Protein AF-A0A959SE78-F1 (afdb_monomer)

Sequence (91 aa):
HRTRHRNGVLIYLSVADRKLAVIGDEAINQKVPENFWNDVLGLLKLHLAAGRAAHGLVEAVHMVGEK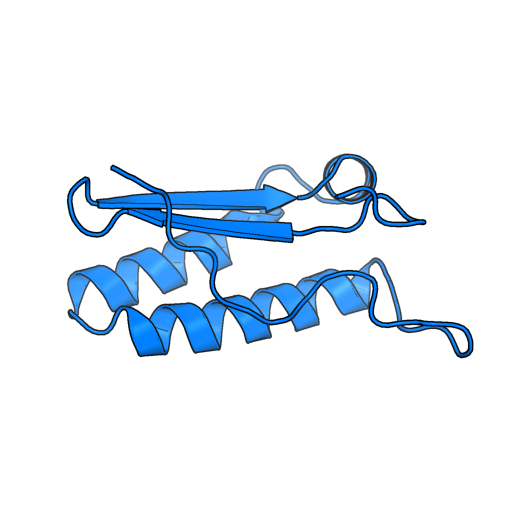LRTHFPLKHDDTDELPNEVSFGRR

Nearest PDB structures (foldseek):
  2lt2-assembly1_A  TM=9.293E-01  e=8.865E-05  Bizionia argentinensis JUB59
  9dm1-assembly1_V  TM=8.599E-01  e=6.587E-01  Mycolicibacterium smegmatis MC2 155
  2rp4-assembly1_A  TM=4.481E-01  e=6.217E+00  Drosophila melanogaster
  1xjf-assembly1_A  TM=4.245E-01  e=4.469E+00  Thermotoga maritima

Radius of gyration: 13.77 Å; Cα contacts (8 Å, |Δi|>4): 68; chains: 1; bounding box: 30×25×40 Å

pLDDT: mean 81.65, std 10.13, range [49.44, 93.38]

Foldseek 3Di:
DDDPQQADWDWDADLPVRDTDIDGGDNDVVPDDPCLCVVLVVLCNVCSVVVNNVVSVVVSVVVSVVSVCVVPPDDPPDDDPDDPDDDDDDD

Structure (mmCIF, N/CA/C/O backbone):
data_AF-A0A959SE78-F1
#
_entry.id   AF-A0A959SE78-F1
#
loop_
_atom_site.group_PDB
_atom_site.id
_atom_site.type_symbol
_atom_site.label_atom_id
_atom_site.label_alt_id
_atom_site.label_comp_id
_atom_site.label_asym_id
_atom_site.label_entity_id
_atom_site.label_seq_id
_atom_site.pdbx_PDB_ins_code
_atom_site.Cartn_x
_atom_site.Cartn_y
_atom_site.Cartn_z
_atom_site.occupancy
_atom_site.B_iso_or_equiv
_atom_site.auth_seq_id
_atom_site.auth_comp_id
_atom_site.auth_asym_id
_atom_site.auth_atom_id
_atom_site.pdbx_PDB_model_num
ATOM 1 N N . HIS A 1 1 ? 5.749 -16.959 -0.204 1.00 50.16 1 HIS A N 1
ATOM 2 C CA . HIS A 1 1 ? 5.564 -17.281 -1.635 1.00 50.16 1 HIS A CA 1
ATOM 3 C C . HIS A 1 1 ? 6.635 -16.562 -2.443 1.00 50.16 1 HIS A C 1
ATOM 5 O O . HIS A 1 1 ? 7.059 -15.499 -2.011 1.00 50.16 1 HIS A O 1
ATOM 11 N N . ARG A 1 2 ? 7.137 -17.156 -3.534 1.00 50.97 2 ARG A N 1
ATOM 12 C CA . ARG A 1 2 ? 8.213 -16.586 -4.363 1.00 50.97 2 ARG A CA 1
ATOM 13 C C . ARG A 1 2 ? 7.635 -16.303 -5.748 1.00 50.97 2 ARG A C 1
ATOM 15 O O . ARG A 1 2 ? 7.415 -17.259 -6.482 1.00 50.97 2 ARG A O 1
ATOM 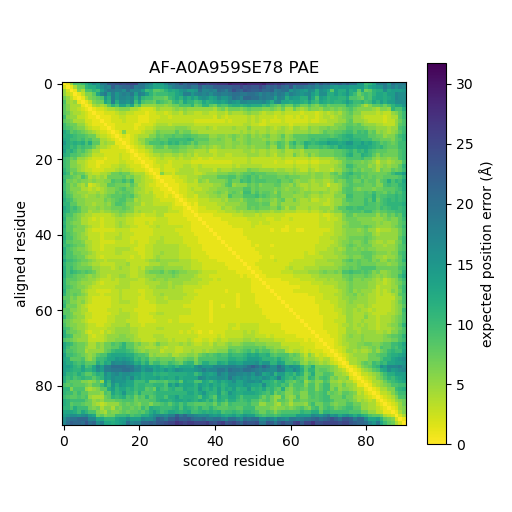22 N N . THR A 1 3 ? 7.362 -15.040 -6.070 1.00 58.25 3 THR A N 1
ATOM 23 C CA . THR A 1 3 ? 6.918 -14.655 -7.418 1.00 58.25 3 THR A CA 1
ATOM 24 C C . THR A 1 3 ? 8.106 -14.688 -8.382 1.00 58.25 3 THR A C 1
ATOM 26 O O . THR A 1 3 ? 9.249 -14.424 -7.984 1.00 58.25 3 THR A O 1
ATOM 29 N N . ARG A 1 4 ? 7.879 -15.047 -9.650 1.00 60.59 4 ARG A N 1
ATOM 30 C CA . ARG A 1 4 ? 8.916 -15.206 -10.692 1.00 60.59 4 ARG A CA 1
ATOM 31 C C . ARG A 1 4 ? 9.685 -13.911 -10.930 1.00 60.59 4 ARG A C 1
ATOM 33 O O . ARG A 1 4 ? 10.865 -13.948 -11.278 1.00 60.59 4 ARG A O 1
ATOM 40 N N . HIS A 1 5 ? 9.033 -12.776 -10.694 1.00 60.69 5 HIS A N 1
ATOM 41 C CA . HIS A 1 5 ? 9.594 -11.444 -10.889 1.00 60.69 5 HIS A CA 1
ATOM 42 C C . HIS A 1 5 ? 9.844 -10.661 -9.596 1.00 60.69 5 HIS A C 1
ATOM 44 O O . HIS A 1 5 ? 10.237 -9.499 -9.690 1.00 60.69 5 HIS A O 1
ATOM 50 N N . ARG A 1 6 ? 9.647 -11.263 -8.410 1.00 72.00 6 ARG A N 1
ATOM 51 C CA . ARG A 1 6 ? 9.725 -10.563 -7.110 1.00 72.00 6 ARG A CA 1
ATOM 52 C C . ARG A 1 6 ? 8.946 -9.241 -7.109 1.00 72.00 6 ARG A C 1
ATOM 54 O O . ARG A 1 6 ? 9.438 -8.199 -6.679 1.00 72.00 6 ARG A O 1
ATOM 61 N N . ASN A 1 7 ? 7.748 -9.282 -7.684 1.00 73.88 7 ASN A N 1
ATOM 62 C CA . ASN A 1 7 ? 6.826 -8.160 -7.865 1.00 73.88 7 ASN A CA 1
ATOM 63 C C . ASN A 1 7 ? 5.551 -8.315 -7.014 1.00 73.88 7 ASN A C 1
ATOM 65 O O . ASN A 1 7 ? 4.511 -7.753 -7.346 1.00 73.88 7 ASN A O 1
ATOM 69 N N . GLY A 1 8 ? 5.618 -9.093 -5.930 1.00 80.00 8 GLY A N 1
ATOM 70 C CA . GLY A 1 8 ? 4.506 -9.205 -4.991 1.00 80.00 8 GLY A CA 1
ATOM 71 C C . GLY A 1 8 ? 4.322 -7.912 -4.195 1.00 80.00 8 GLY A C 1
ATOM 72 O O . GLY A 1 8 ? 5.300 -7.254 -3.838 1.00 80.00 8 GLY A O 1
ATOM 73 N N . VAL A 1 9 ? 3.074 -7.560 -3.885 1.00 85.06 9 VAL A N 1
ATOM 74 C CA . VAL A 1 9 ? 2.755 -6.490 -2.930 1.00 85.06 9 VAL A CA 1
ATOM 75 C C . VAL A 1 9 ? 1.920 -7.069 -1.798 1.00 85.06 9 VAL A C 1
ATOM 77 O O . VAL A 1 9 ? 0.899 -7.708 -2.033 1.00 85.06 9 VAL A O 1
ATOM 80 N N . LEU A 1 10 ? 2.347 -6.824 -0.562 1.00 86.38 10 LEU A N 1
ATOM 81 C CA . LEU A 1 10 ? 1.593 -7.140 0.642 1.00 86.38 10 LEU A CA 1
ATOM 82 C C . LEU A 1 10 ? 0.927 -5.869 1.170 1.00 86.38 10 LEU A C 1
ATOM 84 O O . LEU A 1 10 ? 1.608 -4.943 1.612 1.00 86.38 10 LEU A O 1
ATOM 88 N N . ILE A 1 11 ? -0.405 -5.854 1.173 1.00 86.56 11 ILE A N 1
ATOM 89 C CA . ILE A 1 11 ? -1.194 -4.873 1.920 1.00 86.56 11 ILE A CA 1
ATOM 90 C C . ILE A 1 11 ? -1.566 -5.511 3.259 1.00 86.56 11 ILE A C 1
ATOM 92 O O . ILE A 1 11 ? -2.310 -6.487 3.309 1.00 86.56 11 ILE A O 1
ATOM 96 N N . TYR A 1 12 ? -1.038 -4.965 4.350 1.00 85.62 12 TYR A N 1
ATOM 97 C CA . TYR A 1 12 ? -1.306 -5.421 5.709 1.00 85.62 12 TYR A CA 1
ATOM 98 C C . TYR A 1 12 ? -2.178 -4.413 6.458 1.00 85.62 12 TYR A C 1
ATOM 100 O O . TYR A 1 12 ? -1.877 -3.216 6.492 1.00 85.62 12 TYR A O 1
ATOM 108 N N . LEU A 1 13 ? -3.226 -4.919 7.111 1.00 84.06 13 LEU A N 1
ATOM 109 C CA . LEU A 1 13 ? -4.128 -4.149 7.959 1.00 84.06 13 LEU A CA 1
ATOM 110 C C . LEU A 1 13 ? -4.357 -4.876 9.292 1.00 84.06 13 LEU A C 1
ATOM 112 O O . LEU A 1 13 ? -4.958 -5.948 9.321 1.00 84.06 13 LEU A O 1
ATOM 116 N N . SER A 1 14 ? -3.954 -4.251 10.402 1.00 83.81 14 SER A N 1
ATOM 117 C CA . SER A 1 14 ? -4.412 -4.614 11.750 1.00 83.81 14 SER A CA 1
ATOM 118 C C . SER A 1 14 ? -5.423 -3.579 12.221 1.00 83.81 14 SER A C 1
ATOM 120 O O . SER A 1 14 ? -5.066 -2.448 12.556 1.00 83.81 14 SER A O 1
ATOM 122 N N . VAL A 1 15 ? -6.699 -3.968 12.250 1.00 75.38 15 VAL A N 1
ATOM 123 C CA . VAL A 1 15 ? -7.791 -3.105 12.728 1.00 75.38 15 VAL A CA 1
ATOM 124 C C . VAL A 1 15 ? -7.668 -2.851 14.234 1.00 75.38 15 VAL A C 1
ATOM 126 O O . VAL A 1 15 ? -7.894 -1.728 14.680 1.00 75.38 15 VAL A O 1
ATOM 129 N N . ALA A 1 16 ? -7.261 -3.867 15.004 1.00 78.12 16 ALA A N 1
ATOM 130 C CA . ALA A 1 16 ? -7.109 -3.771 16.456 1.00 78.12 16 ALA A CA 1
ATOM 131 C C . ALA A 1 16 ? -6.004 -2.784 16.858 1.00 78.12 16 ALA A C 1
ATOM 133 O O . ALA A 1 16 ? -6.214 -1.952 17.736 1.00 78.12 16 ALA A O 1
ATOM 134 N N . ASP A 1 17 ? -4.864 -2.825 16.163 1.00 79.00 17 ASP A N 1
ATOM 135 C CA . ASP A 1 17 ? -3.709 -1.973 16.475 1.00 79.00 17 ASP A CA 1
ATOM 136 C C . ASP A 1 17 ? -3.660 -0.691 15.632 1.00 79.00 17 ASP A C 1
ATOM 138 O O . ASP A 1 17 ? -2.711 0.084 15.745 1.00 79.00 17 ASP A O 1
ATOM 142 N N . ARG A 1 18 ? -4.643 -0.485 14.741 1.00 75.38 18 ARG A N 1
ATOM 143 C CA . ARG A 1 18 ? -4.670 0.589 13.729 1.00 75.38 18 ARG A CA 1
ATOM 144 C C . ARG A 1 18 ? -3.368 0.688 12.922 1.00 75.38 18 ARG A C 1
ATOM 146 O O . ARG A 1 18 ? -2.916 1.782 12.581 1.00 75.38 18 ARG A O 1
ATOM 153 N N . LYS A 1 19 ? -2.764 -0.461 12.608 1.00 82.75 19 LYS A N 1
ATOM 154 C CA . LYS A 1 19 ? -1.529 -0.546 11.816 1.00 82.75 19 LYS A CA 1
ATOM 155 C C . LYS A 1 19 ? -1.850 -0.838 10.358 1.00 82.75 19 LYS A C 1
ATOM 157 O O . LYS A 1 19 ? -2.693 -1.679 10.051 1.00 82.75 19 LYS A O 1
ATOM 162 N N . LEU A 1 20 ? -1.130 -0.154 9.482 1.00 85.88 20 LEU A N 1
ATOM 163 C CA . LEU A 1 20 ? -1.219 -0.257 8.034 1.00 85.88 20 LEU A CA 1
ATOM 164 C C . LEU A 1 20 ? 0.190 -0.362 7.465 1.00 85.88 20 LEU A C 1
ATOM 166 O O . LEU A 1 20 ? 1.055 0.426 7.848 1.00 85.88 20 LEU A O 1
ATOM 170 N N . ALA A 1 21 ? 0.401 -1.284 6.534 1.00 86.12 21 ALA A N 1
ATOM 171 C CA . ALA A 1 21 ? 1.628 -1.343 5.754 1.00 86.12 21 ALA A CA 1
ATOM 172 C C . ALA A 1 21 ? 1.323 -1.756 4.313 1.00 86.12 21 ALA A C 1
ATOM 174 O O . ALA A 1 21 ? 0.470 -2.606 4.072 1.00 86.12 21 ALA A O 1
ATOM 175 N N . VAL A 1 22 ? 2.036 -1.153 3.366 1.00 87.50 22 VAL A N 1
ATOM 176 C CA . VAL A 1 22 ? 2.074 -1.574 1.963 1.00 87.50 22 VAL A CA 1
ATOM 177 C C . VAL A 1 22 ? 3.530 -1.882 1.667 1.00 87.50 22 VAL A C 1
ATOM 179 O O . VAL A 1 22 ? 4.379 -1.001 1.779 1.00 87.50 22 VAL A O 1
ATOM 182 N N . ILE A 1 23 ? 3.824 -3.144 1.383 1.00 84.06 23 ILE A N 1
ATOM 183 C CA . ILE A 1 23 ? 5.190 -3.643 1.241 1.00 84.06 23 ILE A CA 1
ATOM 184 C C . ILE A 1 23 ? 5.317 -4.229 -0.157 1.00 84.06 23 ILE A C 1
ATOM 186 O O . ILE A 1 23 ? 4.674 -5.228 -0.471 1.00 84.06 23 ILE A O 1
ATOM 190 N N . GLY A 1 24 ? 6.135 -3.594 -0.992 1.00 85.19 24 GLY A N 1
ATOM 191 C CA . GLY A 1 24 ? 6.567 -4.168 -2.260 1.00 85.19 24 GLY A CA 1
ATOM 192 C C . GLY A 1 24 ? 7.724 -5.136 -2.046 1.00 85.19 24 GLY A C 1
ATOM 193 O O . GLY A 1 24 ? 8.549 -4.951 -1.149 1.00 85.19 24 GLY A O 1
ATOM 194 N N . ASP A 1 25 ? 7.785 -6.165 -2.878 1.00 83.00 25 ASP A N 1
ATOM 195 C CA . ASP A 1 25 ? 8.930 -7.063 -2.966 1.00 83.00 25 ASP A CA 1
ATOM 196 C C . ASP A 1 25 ? 10.129 -6.356 -3.648 1.00 83.00 25 ASP A C 1
ATOM 198 O O . ASP A 1 25 ? 10.024 -5.242 -4.173 1.00 83.00 25 ASP A O 1
ATOM 202 N N . GLU A 1 26 ? 11.309 -6.966 -3.584 1.00 79.81 26 GLU A N 1
ATOM 203 C CA . GLU A 1 26 ? 12.603 -6.333 -3.862 1.00 79.81 26 GLU A CA 1
ATOM 204 C C . GLU A 1 26 ? 12.682 -5.660 -5.242 1.00 79.81 26 GLU A C 1
ATOM 206 O O . GLU A 1 26 ? 13.189 -4.542 -5.355 1.00 79.81 26 GLU A O 1
ATOM 211 N N . ALA A 1 27 ? 12.136 -6.290 -6.289 1.00 78.50 27 ALA A N 1
ATOM 212 C CA . ALA A 1 27 ? 12.194 -5.738 -7.642 1.00 78.50 27 ALA A CA 1
ATOM 213 C C . ALA A 1 27 ? 11.335 -4.475 -7.800 1.00 78.50 27 ALA A C 1
ATOM 215 O O . ALA A 1 27 ? 11.628 -3.637 -8.656 1.00 78.50 27 ALA A O 1
ATOM 216 N N . ILE A 1 28 ? 10.281 -4.328 -6.990 1.00 79.94 28 ILE A N 1
ATOM 217 C CA . ILE A 1 28 ? 9.476 -3.106 -6.949 1.00 79.94 28 ILE A CA 1
ATOM 218 C C . ILE A 1 28 ? 10.260 -2.014 -6.231 1.00 79.94 28 ILE A C 1
ATOM 220 O O . ILE A 1 28 ? 10.425 -0.933 -6.789 1.00 79.94 28 ILE A O 1
ATOM 224 N N . ASN A 1 29 ? 10.802 -2.310 -5.046 1.00 80.81 29 ASN A N 1
ATOM 225 C CA . ASN A 1 29 ? 11.525 -1.326 -4.232 1.00 80.81 29 ASN A CA 1
ATOM 226 C C . ASN A 1 29 ? 12.762 -0.756 -4.945 1.00 80.81 29 ASN A C 1
ATOM 228 O O . ASN A 1 29 ? 13.113 0.396 -4.723 1.00 80.81 29 ASN A O 1
ATOM 232 N N . GLN A 1 30 ? 13.398 -1.523 -5.836 1.00 83.94 30 GLN A N 1
ATOM 233 C CA . GLN A 1 30 ? 14.510 -1.034 -6.660 1.00 83.94 30 GLN A CA 1
ATOM 234 C C . GLN A 1 30 ? 14.081 -0.072 -7.785 1.00 83.94 30 GLN A C 1
ATOM 236 O O . GLN A 1 30 ? 14.918 0.658 -8.311 1.00 83.94 30 GLN A O 1
ATOM 241 N N . LYS A 1 31 ? 12.806 -0.084 -8.198 1.00 82.56 31 LYS A N 1
ATOM 242 C CA . LYS A 1 31 ? 12.301 0.676 -9.358 1.00 82.56 31 LYS A CA 1
ATOM 243 C C . LYS A 1 31 ? 11.456 1.891 -8.998 1.00 82.56 31 LYS A C 1
ATOM 245 O O . LYS A 1 31 ? 11.271 2.759 -9.850 1.00 82.56 31 LYS A O 1
ATOM 250 N N . VAL A 1 32 ? 10.894 1.924 -7.796 1.00 85.06 32 VAL A N 1
ATOM 251 C CA . VAL A 1 32 ? 9.943 2.959 -7.382 1.00 85.06 32 VAL A CA 1
ATOM 252 C C . VAL A 1 32 ? 10.578 3.909 -6.367 1.00 85.06 32 VAL A C 1
ATOM 254 O O . VAL A 1 32 ? 11.426 3.487 -5.583 1.00 85.06 32 VAL A O 1
ATOM 257 N N . PRO A 1 33 ? 10.195 5.196 -6.361 1.00 85.69 33 PRO A N 1
ATOM 258 C CA . PRO A 1 33 ? 10.695 6.144 -5.372 1.00 85.69 33 PRO A CA 1
ATOM 259 C C . PRO A 1 33 ? 10.193 5.804 -3.958 1.00 85.69 33 PRO A C 1
ATOM 261 O O . PRO A 1 33 ? 9.158 5.163 -3.785 1.00 85.69 33 PRO A O 1
ATOM 264 N N . GLU A 1 34 ? 10.891 6.290 -2.931 1.00 81.81 34 GLU A N 1
ATOM 265 C CA . GLU A 1 34 ? 10.597 6.001 -1.515 1.00 81.81 34 GLU A CA 1
ATOM 266 C C . GLU A 1 34 ? 9.148 6.337 -1.106 1.00 81.81 34 GLU A C 1
ATOM 268 O O . GLU A 1 34 ? 8.533 5.645 -0.299 1.00 81.81 34 GLU A O 1
ATOM 273 N N . ASN A 1 35 ? 8.558 7.368 -1.713 1.00 88.19 35 ASN A N 1
ATOM 274 C CA . ASN A 1 35 ? 7.201 7.837 -1.434 1.00 88.19 35 ASN A CA 1
ATOM 275 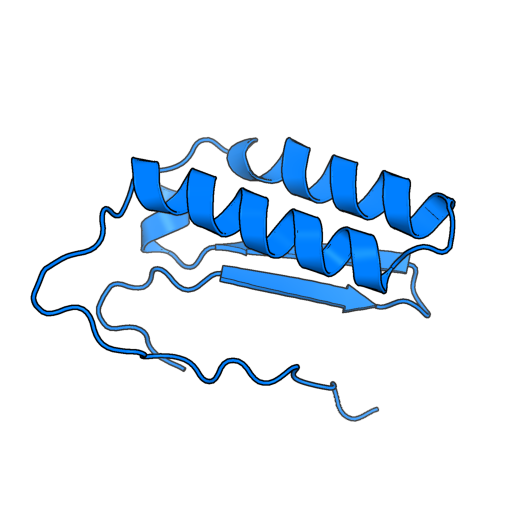C C . ASN A 1 35 ? 6.108 7.170 -2.288 1.00 88.19 35 ASN A C 1
ATOM 277 O O . ASN A 1 35 ? 4.947 7.576 -2.212 1.00 88.19 35 ASN A O 1
ATOM 281 N N . PHE A 1 36 ? 6.440 6.164 -3.098 1.00 88.19 36 PHE A N 1
ATOM 282 C CA . PHE A 1 36 ? 5.534 5.584 -4.095 1.00 88.19 36 PHE A CA 1
ATOM 283 C C . PHE A 1 36 ? 4.195 5.090 -3.522 1.00 88.19 36 PHE A C 1
ATOM 285 O O . PHE A 1 36 ? 3.146 5.232 -4.162 1.00 88.19 36 PHE A O 1
ATOM 292 N N . TRP A 1 37 ? 4.221 4.555 -2.298 1.00 91.81 37 TRP A N 1
ATOM 293 C CA . TRP A 1 37 ? 3.052 4.005 -1.607 1.00 91.81 37 TRP A CA 1
ATOM 294 C C . TRP A 1 37 ? 2.325 4.999 -0.692 1.00 91.81 37 TRP A C 1
ATOM 296 O O . TRP A 1 37 ? 1.295 4.643 -0.116 1.00 91.81 37 TRP A O 1
ATOM 306 N N . ASN A 1 38 ? 2.812 6.238 -0.555 1.00 91.81 38 ASN A N 1
ATOM 307 C CA . ASN A 1 38 ? 2.247 7.208 0.390 1.00 91.81 38 ASN A CA 1
ATOM 308 C C . ASN A 1 38 ? 0.774 7.516 0.107 1.00 91.81 38 ASN A C 1
ATOM 310 O O . ASN A 1 38 ? -0.014 7.606 1.048 1.00 91.81 38 ASN A O 1
ATOM 314 N N . ASP A 1 39 ? 0.384 7.599 -1.165 1.00 92.56 39 ASP A N 1
ATOM 315 C CA . ASP A 1 39 ? -1.009 7.857 -1.550 1.00 92.56 39 ASP A CA 1
ATOM 316 C C . ASP A 1 39 ? -1.924 6.689 -1.160 1.00 92.56 39 ASP A C 1
ATOM 318 O O . ASP A 1 39 ? -3.011 6.902 -0.628 1.00 92.56 39 ASP A O 1
ATOM 322 N N . VAL A 1 40 ? -1.452 5.448 -1.347 1.00 92.50 40 VAL A N 1
ATOM 323 C CA . VAL A 1 40 ? -2.187 4.228 -0.969 1.00 92.50 40 VAL A CA 1
ATOM 324 C C . VAL A 1 40 ? -2.380 4.187 0.548 1.00 92.50 40 VAL A C 1
ATOM 326 O O . VAL A 1 40 ? -3.481 3.931 1.038 1.00 92.50 40 VAL A O 1
ATOM 329 N N . LEU A 1 41 ? -1.325 4.498 1.308 1.00 91.12 41 LEU A N 1
ATOM 330 C CA . LEU A 1 41 ? -1.395 4.600 2.767 1.00 91.12 41 LEU A CA 1
ATOM 331 C C . LEU A 1 41 ? -2.335 5.727 3.216 1.00 91.12 41 LEU A C 1
ATOM 333 O O . LEU A 1 41 ? -3.075 5.550 4.182 1.00 91.12 41 LEU A O 1
ATOM 337 N N . GLY A 1 42 ? -2.317 6.876 2.538 1.00 92.56 42 GLY A N 1
ATOM 338 C CA . GLY A 1 42 ? -3.211 8.002 2.808 1.00 92.56 42 GLY A CA 1
ATOM 339 C C . GLY A 1 42 ? -4.680 7.644 2.587 1.00 92.56 42 GLY A C 1
ATOM 340 O O . GLY A 1 42 ? -5.513 7.890 3.461 1.00 92.56 42 GLY A O 1
ATOM 341 N N . LEU A 1 43 ? -4.979 6.983 1.469 1.00 92.75 43 LEU A N 1
ATOM 342 C CA . LEU A 1 43 ? -6.314 6.498 1.130 1.00 92.75 43 LEU A CA 1
ATOM 343 C C . LEU A 1 43 ? -6.829 5.491 2.166 1.00 92.75 43 LEU A C 1
ATOM 345 O O . LEU A 1 43 ? -7.937 5.639 2.686 1.00 92.75 43 LEU A O 1
ATOM 349 N N . LEU A 1 44 ? -6.003 4.511 2.542 1.00 90.44 44 LEU A N 1
ATOM 350 C CA . LEU A 1 44 ? -6.360 3.532 3.570 1.00 90.44 44 LEU A CA 1
ATOM 351 C C . LEU A 1 44 ? -6.621 4.200 4.925 1.00 90.44 44 LEU A C 1
ATOM 353 O O . LEU A 1 44 ? -7.604 3.872 5.590 1.00 90.44 44 LEU A O 1
ATOM 357 N N . LYS A 1 45 ? -5.791 5.172 5.324 1.00 90.06 45 LYS A N 1
ATOM 358 C CA . LYS A 1 45 ? -5.991 5.938 6.566 1.00 90.06 45 LYS A CA 1
ATOM 359 C C . LYS A 1 45 ? -7.318 6.695 6.562 1.00 90.06 45 LYS A C 1
ATOM 361 O O . LYS A 1 45 ? -8.029 6.651 7.565 1.00 90.06 45 LYS A O 1
ATOM 366 N N . LEU A 1 46 ? -7.665 7.352 5.454 1.00 92.44 46 LEU A N 1
ATOM 367 C CA . LEU A 1 46 ? -8.916 8.101 5.318 1.00 92.44 46 LEU A CA 1
ATOM 368 C C . LEU A 1 46 ? -10.136 7.188 5.494 1.00 92.44 46 LEU A C 1
ATOM 370 O O . LEU A 1 46 ? -11.044 7.494 6.268 1.00 92.44 46 LEU A O 1
ATOM 374 N N . HIS A 1 47 ? -10.146 6.041 4.813 1.00 91.38 47 HIS A N 1
ATOM 375 C CA . HIS A 1 47 ? -11.257 5.093 4.907 1.00 91.38 47 HIS A CA 1
ATOM 376 C C . HIS A 1 47 ? -11.344 4.415 6.270 1.00 91.38 47 HIS A C 1
ATOM 378 O O . HIS A 1 47 ? -12.449 4.235 6.779 1.00 91.38 47 HIS A O 1
ATOM 384 N N . LEU A 1 48 ? -10.214 4.092 6.903 1.00 86.50 48 LEU A N 1
ATOM 385 C CA . LEU A 1 48 ? -10.214 3.564 8.270 1.00 86.50 48 LEU A CA 1
ATOM 386 C C . LEU A 1 48 ? -10.762 4.570 9.278 1.00 86.50 48 LEU A C 1
ATOM 388 O O . LEU A 1 48 ? -11.566 4.189 10.127 1.00 86.50 48 LEU A O 1
ATOM 392 N N . ALA A 1 49 ? -10.372 5.843 9.174 1.00 88.19 49 ALA A N 1
ATOM 393 C CA . ALA A 1 49 ? -10.901 6.901 10.032 1.00 88.19 49 ALA A CA 1
ATOM 394 C C . ALA A 1 49 ? -12.424 7.063 9.872 1.00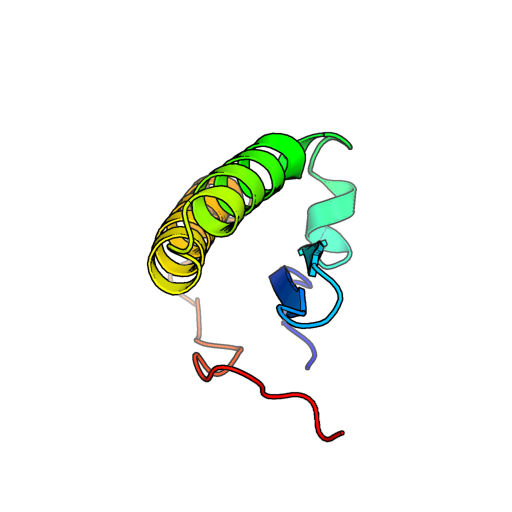 88.19 49 ALA A C 1
ATOM 396 O O . ALA A 1 49 ? -13.114 7.378 10.837 1.00 88.19 49 ALA A O 1
ATOM 397 N N . ALA A 1 50 ? -12.951 6.782 8.678 1.00 90.81 50 ALA A N 1
ATOM 398 C CA . ALA A 1 50 ? -14.381 6.791 8.382 1.00 90.81 50 ALA A CA 1
ATOM 399 C C . ALA A 1 50 ? -15.111 5.470 8.713 1.00 90.81 50 ALA A C 1
ATOM 401 O O . ALA A 1 50 ? -16.291 5.339 8.391 1.00 90.81 50 ALA A O 1
ATOM 402 N N . GLY A 1 51 ? -14.436 4.469 9.293 1.00 88.88 51 GLY A N 1
ATOM 403 C CA . GLY A 1 51 ? -15.023 3.151 9.575 1.00 88.88 51 GLY A CA 1
ATOM 404 C C . GLY A 1 51 ? -15.306 2.297 8.330 1.00 88.88 51 GLY A C 1
ATOM 405 O O . GLY A 1 51 ? -16.011 1.295 8.413 1.00 88.88 51 GLY A O 1
ATOM 406 N N . ARG A 1 52 ? -14.752 2.662 7.167 1.00 90.12 52 ARG A N 1
ATOM 407 C CA . ARG A 1 52 ? -14.979 2.022 5.858 1.00 90.12 52 ARG A CA 1
ATOM 408 C C . ARG A 1 52 ? -13.790 1.166 5.411 1.00 90.12 52 ARG A C 1
ATOM 410 O O . ARG A 1 52 ? -13.357 1.242 4.266 1.00 90.12 52 ARG A O 1
ATOM 417 N N . ALA A 1 53 ? -13.259 0.337 6.311 1.00 86.56 53 ALA A N 1
ATOM 418 C CA . ALA A 1 53 ? -12.041 -0.450 6.077 1.00 86.56 53 ALA A CA 1
ATOM 419 C C . ALA A 1 53 ? -12.098 -1.318 4.806 1.00 86.56 53 ALA A C 1
ATOM 421 O O . ALA A 1 53 ? -11.164 -1.302 4.010 1.00 86.56 53 ALA A O 1
ATOM 422 N N . ALA A 1 54 ? -13.205 -2.039 4.596 1.00 88.81 54 ALA A N 1
ATOM 423 C CA . ALA A 1 54 ? -13.378 -2.906 3.431 1.00 88.81 54 ALA A CA 1
ATOM 424 C C . ALA A 1 54 ? -13.333 -2.117 2.114 1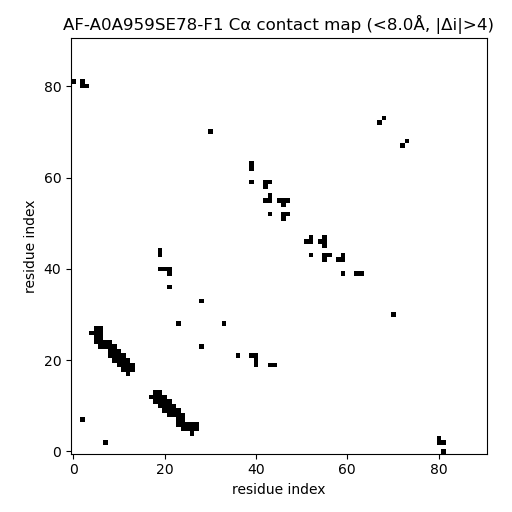.00 88.81 54 ALA A C 1
ATOM 426 O O . ALA A 1 54 ? -12.649 -2.517 1.179 1.00 88.81 54 ALA A O 1
ATOM 427 N N . HIS A 1 55 ? -14.000 -0.961 2.066 1.00 90.56 55 HIS A N 1
ATOM 428 C CA . HIS A 1 55 ? -13.988 -0.110 0.880 1.00 90.56 55 HIS A CA 1
ATOM 429 C C . HIS A 1 55 ? -12.593 0.469 0.615 1.00 90.56 55 HIS A C 1
ATOM 431 O O . HIS A 1 55 ? -12.111 0.423 -0.513 1.00 90.56 55 HIS A O 1
ATOM 437 N N . GLY A 1 56 ? -11.905 0.914 1.671 1.00 91.12 56 GLY A N 1
ATOM 438 C CA . GLY A 1 56 ? -10.525 1.381 1.563 1.00 91.12 56 GLY A CA 1
ATOM 439 C C . GLY A 1 56 ? -9.564 0.312 1.045 1.00 91.12 56 GLY A C 1
ATOM 440 O O . GLY A 1 56 ? -8.678 0.633 0.261 1.00 91.12 56 GLY A O 1
ATOM 441 N N . LEU A 1 57 ? -9.743 -0.953 1.438 1.00 89.50 57 LEU A N 1
ATOM 442 C CA . LEU A 1 57 ? -8.945 -2.066 0.914 1.00 89.50 57 LEU A CA 1
ATOM 443 C C . LEU A 1 57 ? -9.197 -2.309 -0.576 1.00 89.50 57 LEU A C 1
ATOM 445 O O . LEU A 1 57 ? -8.236 -2.476 -1.320 1.00 89.50 57 LEU A O 1
ATOM 449 N N . VAL A 1 58 ? -10.459 -2.294 -1.017 1.00 91.69 58 VAL A N 1
ATOM 450 C CA . VAL A 1 58 ? -10.813 -2.450 -2.439 1.00 91.69 58 VAL A CA 1
ATOM 451 C C . VAL A 1 58 ? -10.155 -1.353 -3.276 1.00 91.69 58 VAL A C 1
ATOM 453 O O . VAL A 1 58 ? -9.434 -1.644 -4.230 1.00 91.69 58 VAL A O 1
ATOM 456 N N . GLU A 1 59 ? -10.326 -0.090 -2.884 1.00 93.38 59 GLU A N 1
ATOM 457 C CA . GLU A 1 59 ? -9.709 1.046 -3.577 1.00 93.38 59 GLU A CA 1
ATOM 458 C C . GLU A 1 59 ? -8.172 0.985 -3.554 1.00 93.38 59 GLU A C 1
ATOM 460 O O . GLU A 1 59 ? -7.521 1.291 -4.556 1.00 93.38 59 GLU A O 1
ATOM 465 N N . ALA A 1 60 ? -7.574 0.544 -2.444 1.00 91.69 60 ALA A N 1
ATOM 466 C CA . ALA A 1 60 ? -6.129 0.376 -2.339 1.00 91.69 60 ALA A CA 1
ATOM 467 C C . ALA A 1 60 ? -5.597 -0.697 -3.294 1.00 91.69 60 ALA A C 1
ATOM 469 O O . ALA A 1 60 ? -4.595 -0.455 -3.962 1.00 91.69 60 ALA A O 1
ATOM 470 N N . VAL A 1 61 ? -6.267 -1.850 -3.403 1.00 90.75 61 VAL A N 1
ATOM 471 C CA . VAL A 1 61 ? -5.894 -2.911 -4.355 1.00 90.75 61 VAL A CA 1
ATOM 472 C C . VAL A 1 61 ? -5.946 -2.387 -5.790 1.00 90.75 61 VAL A C 1
ATOM 474 O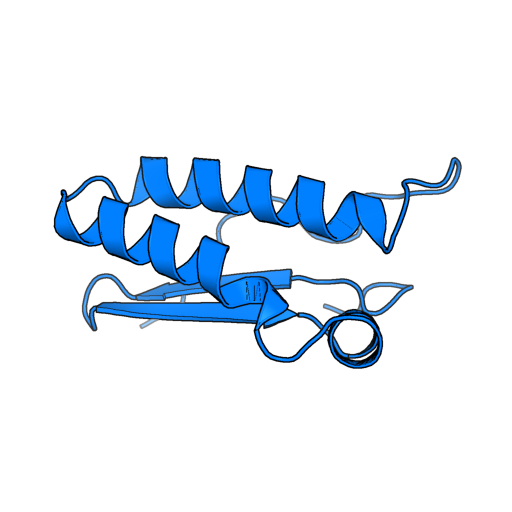 O . VAL A 1 61 ? -4.995 -2.588 -6.545 1.00 90.75 61 VAL A O 1
ATOM 477 N N . HIS A 1 62 ? -6.995 -1.642 -6.152 1.00 91.94 62 HIS A N 1
ATOM 478 C CA . HIS A 1 62 ? -7.087 -1.012 -7.472 1.00 91.94 62 HIS A CA 1
ATOM 479 C C . HIS A 1 62 ? -5.940 -0.027 -7.729 1.00 91.94 62 HIS A C 1
ATOM 481 O O . HIS A 1 62 ? -5.281 -0.100 -8.766 1.00 91.94 62 HIS A O 1
ATOM 487 N N . MET A 1 63 ? -5.654 0.863 -6.775 1.00 92.56 63 MET A N 1
ATOM 488 C CA . MET A 1 63 ? -4.573 1.842 -6.908 1.00 92.56 63 MET A CA 1
ATOM 489 C C . MET A 1 63 ? -3.197 1.174 -7.009 1.00 92.56 63 MET A C 1
ATOM 491 O O . MET A 1 63 ? -2.358 1.612 -7.798 1.00 92.56 63 MET A O 1
ATOM 495 N N . VAL A 1 64 ? -2.960 0.112 -6.235 1.00 90.56 64 VAL A N 1
ATOM 496 C CA . VAL A 1 64 ? -1.735 -0.691 -6.314 1.00 90.56 64 VAL A CA 1
ATOM 497 C C . VAL A 1 64 ? -1.608 -1.328 -7.696 1.00 90.56 64 VAL A C 1
ATOM 499 O O . VAL A 1 64 ? -0.542 -1.224 -8.297 1.00 90.56 64 VAL A O 1
ATOM 502 N N . GLY A 1 65 ? -2.682 -1.914 -8.232 1.00 87.81 65 GLY A N 1
ATOM 503 C CA . GLY A 1 65 ? -2.697 -2.492 -9.578 1.00 87.81 65 GLY A CA 1
ATOM 504 C C . GLY A 1 65 ? -2.330 -1.481 -10.668 1.00 87.81 65 GLY A C 1
ATOM 505 O O . GLY A 1 65 ? -1.442 -1.743 -11.479 1.00 87.81 65 GLY A O 1
ATOM 506 N N . GLU A 1 66 ? -2.933 -0.290 -10.648 1.00 89.44 66 GLU A N 1
ATOM 507 C CA . GLU A 1 66 ? -2.622 0.780 -11.610 1.00 89.44 66 GLU A CA 1
ATOM 508 C C . GLU A 1 66 ? -1.172 1.275 -11.495 1.00 89.44 66 GLU A C 1
ATOM 510 O O . GLU A 1 66 ? -0.467 1.431 -12.500 1.00 89.44 66 GLU A O 1
ATOM 515 N N . LYS A 1 67 ? -0.691 1.466 -10.260 1.00 89.06 67 LYS A N 1
ATOM 516 C CA . LYS A 1 67 ? 0.699 1.847 -9.984 1.00 89.06 67 LYS A CA 1
ATOM 517 C C . LYS A 1 67 ? 1.675 0.780 -10.494 1.00 89.06 67 LYS A C 1
ATOM 519 O O . LYS A 1 67 ? 2.652 1.118 -11.161 1.00 89.06 67 LYS A O 1
ATOM 524 N N . LEU A 1 68 ? 1.403 -0.502 -10.245 1.00 84.94 68 LEU A N 1
ATOM 525 C CA . LEU A 1 68 ? 2.245 -1.606 -10.713 1.00 84.94 68 LEU A CA 1
ATOM 526 C C . LEU A 1 68 ? 2.251 -1.727 -12.234 1.00 84.94 68 LEU A C 1
ATOM 528 O O . LEU A 1 68 ? 3.326 -1.901 -12.800 1.00 84.94 68 LEU A O 1
ATOM 532 N N . ARG A 1 69 ? 1.102 -1.566 -12.902 1.00 85.38 69 ARG A N 1
ATOM 533 C CA . ARG A 1 69 ? 0.986 -1.663 -14.368 1.00 85.38 69 ARG A CA 1
ATOM 534 C C . ARG A 1 69 ? 1.943 -0.723 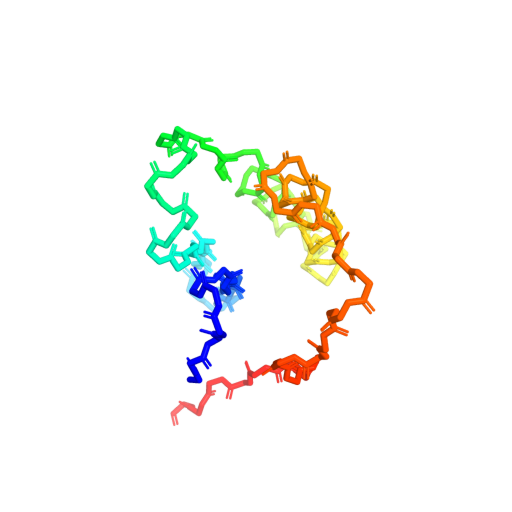-15.103 1.00 85.38 69 ARG A C 1
ATOM 536 O O . ARG A 1 69 ? 2.454 -1.074 -16.162 1.00 85.38 69 ARG A O 1
ATOM 543 N N . THR A 1 70 ? 2.225 0.442 -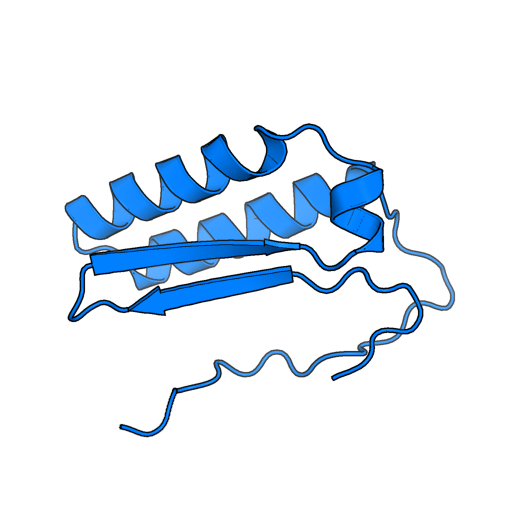14.519 1.00 82.62 70 THR A N 1
ATOM 544 C CA . THR A 1 70 ? 3.179 1.421 -15.067 1.00 82.62 70 THR A CA 1
ATOM 545 C C . THR A 1 70 ? 4.618 0.884 -15.104 1.00 82.62 70 THR A C 1
ATOM 547 O O . THR A 1 70 ? 5.365 1.178 -16.034 1.00 82.62 70 THR A O 1
ATOM 550 N N . HIS A 1 71 ? 5.016 0.077 -14.117 1.00 80.00 71 HIS A N 1
ATOM 551 C CA . HIS A 1 71 ? 6.394 -0.420 -13.962 1.00 80.00 71 HIS A CA 1
ATOM 552 C C . HIS A 1 71 ? 6.577 -1.893 -14.363 1.00 80.00 71 HIS A C 1
ATOM 554 O O . HIS A 1 71 ? 7.694 -2.330 -14.669 1.00 80.00 71 HIS A O 1
ATOM 560 N N . PHE A 1 72 ? 5.488 -2.656 -14.347 1.00 79.50 72 PHE A N 1
ATOM 561 C CA . PHE A 1 72 ? 5.401 -4.081 -14.639 1.00 79.50 72 PHE A CA 1
ATOM 562 C C . PHE A 1 72 ? 4.164 -4.314 -15.519 1.00 79.50 72 PHE A C 1
ATOM 564 O O . PHE A 1 72 ? 3.137 -4.784 -15.028 1.00 79.50 72 PHE A O 1
ATOM 571 N N . PRO A 1 73 ? 4.217 -3.927 -16.806 1.00 77.88 73 PRO A N 1
ATOM 572 C CA . PRO A 1 73 ? 3.100 -4.148 -17.712 1.00 77.88 73 PRO A CA 1
ATOM 573 C C . PRO A 1 73 ? 2.829 -5.648 -17.867 1.00 77.88 73 PRO A C 1
ATOM 575 O O . PRO A 1 73 ? 3.769 -6.446 -17.934 1.00 77.88 73 PRO A O 1
ATOM 578 N N . LEU A 1 74 ? 1.543 -5.998 -17.947 1.00 74.00 74 LEU A N 1
ATOM 579 C CA . LEU A 1 74 ? 1.071 -7.364 -18.168 1.00 74.00 74 LEU A CA 1
ATOM 580 C C . LEU A 1 74 ? 1.737 -7.945 -19.421 1.00 74.00 74 LEU A C 1
ATOM 582 O O . LEU A 1 74 ? 1.729 -7.317 -20.485 1.00 74.00 74 LEU A O 1
ATOM 586 N N . LYS A 1 75 ? 2.302 -9.144 -19.301 1.00 74.81 75 LYS A N 1
ATOM 587 C CA . LYS A 1 75 ? 2.850 -9.884 -20.441 1.00 74.81 7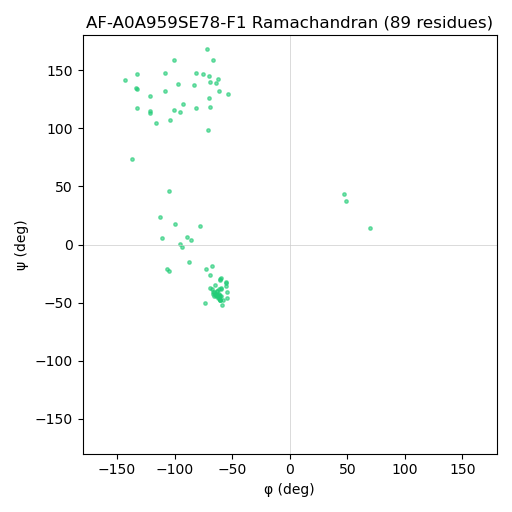5 LYS A CA 1
ATOM 588 C C . LYS A 1 75 ? 1.873 -10.960 -20.890 1.00 74.81 75 LYS A C 1
ATOM 590 O O . LYS A 1 75 ? 1.007 -11.394 -20.144 1.00 74.81 75 LYS A O 1
ATOM 595 N N . HIS A 1 76 ? 2.013 -11.401 -22.132 1.00 67.50 76 HIS A N 1
ATOM 596 C CA . HIS A 1 76 ? 1.149 -12.440 -22.693 1.00 67.50 76 HIS A CA 1
ATOM 597 C C . HIS A 1 76 ? 1.357 -13.817 -22.022 1.00 67.50 76 HIS A C 1
ATOM 599 O O . HIS A 1 76 ? 0.506 -14.693 -22.139 1.00 67.50 76 HIS A O 1
ATOM 605 N N . ASP A 1 77 ? 2.483 -14.023 -21.335 1.00 72.88 77 ASP A N 1
ATOM 606 C CA . ASP A 1 77 ? 2.800 -15.231 -20.566 1.00 72.88 77 ASP A CA 1
ATOM 607 C C . ASP A 1 77 ? 2.562 -15.069 -19.056 1.00 72.88 77 ASP A C 1
ATOM 609 O O . ASP A 1 77 ? 3.108 -15.844 -18.271 1.00 72.88 77 ASP A O 1
ATOM 613 N N . ASP A 1 78 ? 1.790 -14.056 -18.647 1.00 69.88 78 ASP A N 1
ATOM 614 C CA . ASP A 1 78 ? 1.497 -13.820 -17.236 1.00 69.88 78 ASP A CA 1
ATOM 615 C C . ASP A 1 78 ? 0.585 -14.918 -16.670 1.00 69.88 78 ASP A C 1
ATOM 617 O O . ASP A 1 78 ? -0.344 -15.402 -17.323 1.00 69.88 78 ASP A O 1
ATOM 621 N N . THR A 1 79 ? 0.872 -15.326 -15.442 1.00 71.50 79 THR A N 1
ATOM 622 C CA . THR A 1 79 ? 0.179 -16.408 -14.740 1.00 71.50 79 THR A CA 1
ATOM 623 C C . THR A 1 79 ? -0.162 -15.943 -13.340 1.00 71.50 79 THR A C 1
ATOM 625 O O . THR A 1 79 ? 0.607 -15.204 -12.738 1.00 71.50 79 THR A O 1
ATOM 628 N N . ASP A 1 80 ? -1.289 -16.396 -12.795 1.00 73.88 80 ASP A N 1
ATOM 629 C CA . ASP A 1 80 ? -1.663 -16.054 -11.423 1.00 73.88 80 ASP A CA 1
ATOM 630 C C . ASP A 1 80 ? -0.739 -16.770 -10.416 1.00 73.88 80 ASP A C 1
ATOM 632 O O . ASP A 1 80 ? -0.877 -17.966 -10.153 1.00 73.88 80 ASP A O 1
ATOM 636 N N . GLU A 1 81 ? 0.273 -16.054 -9.914 1.00 66.12 81 GLU A N 1
ATOM 637 C CA . GLU A 1 81 ? 1.328 -16.605 -9.050 1.00 66.12 81 GLU A CA 1
ATOM 638 C C . GLU A 1 81 ? 0.976 -16.584 -7.553 1.00 66.12 81 GLU A C 1
ATOM 640 O O . GLU A 1 81 ? 1.662 -17.229 -6.749 1.00 66.12 81 GLU A O 1
ATOM 645 N N . LEU A 1 82 ? -0.056 -15.831 -7.152 1.00 73.69 82 LEU A N 1
ATOM 646 C CA . LEU A 1 82 ? -0.463 -15.661 -5.758 1.00 73.69 82 LEU A CA 1
ATOM 647 C C . LEU A 1 82 ? -1.979 -15.836 -5.617 1.00 73.69 82 LEU A C 1
ATOM 649 O O . LEU A 1 82 ? -2.731 -15.230 -6.365 1.00 73.69 82 LEU A O 1
ATOM 653 N N . PRO A 1 83 ? -2.459 -16.599 -4.621 1.00 75.94 83 PRO A N 1
ATOM 654 C CA . PRO A 1 83 ? -3.890 -16.723 -4.399 1.00 75.94 83 PRO A CA 1
ATOM 655 C C . PRO A 1 83 ? -4.498 -15.368 -4.015 1.00 75.94 83 PRO A C 1
ATOM 657 O O . PRO A 1 83 ? -3.961 -14.648 -3.175 1.00 75.94 83 PRO A O 1
ATOM 660 N N . ASN A 1 84 ? -5.675 -15.072 -4.564 1.00 80.00 84 ASN A N 1
ATOM 661 C CA . ASN A 1 84 ? -6.451 -13.859 -4.272 1.00 80.00 84 ASN A CA 1
ATOM 662 C C . ASN A 1 84 ? -7.206 -13.923 -2.926 1.00 80.00 84 ASN A C 1
ATOM 664 O O . ASN A 1 84 ? -8.141 -13.159 -2.682 1.00 80.00 84 ASN A O 1
ATOM 668 N N . GLU A 1 85 ? -6.837 -14.860 -2.051 1.00 80.19 85 GLU A N 1
ATOM 669 C CA . GLU A 1 85 ? -7.485 -15.067 -0.760 1.00 80.19 85 GLU A CA 1
ATOM 670 C C . GLU A 1 85 ? -6.941 -14.107 0.301 1.00 80.19 85 GLU A C 1
ATOM 672 O O . GLU A 1 85 ? -5.732 -13.901 0.447 1.00 80.19 85 GLU A O 1
ATOM 677 N N . VAL A 1 86 ? -7.845 -13.547 1.107 1.00 78.25 86 VAL A N 1
ATOM 678 C CA . VAL A 1 86 ? -7.454 -12.726 2.255 1.00 78.25 86 VAL A CA 1
ATOM 679 C C . VAL A 1 86 ? -6.807 -13.620 3.308 1.00 78.25 86 VAL A C 1
ATOM 681 O O . VAL A 1 86 ? -7.439 -14.512 3.872 1.00 78.25 86 VAL A O 1
ATOM 684 N N . SER A 1 87 ? -5.540 -13.350 3.609 1.00 79.62 87 SER A N 1
ATOM 685 C CA . SER A 1 87 ? -4.813 -14.050 4.664 1.00 79.62 87 SER A CA 1
ATOM 686 C C . SER A 1 87 ? -5.151 -13.459 6.032 1.00 79.62 87 SER A C 1
ATOM 688 O O . SER A 1 87 ? -4.837 -12.305 6.322 1.00 79.62 87 SER A O 1
ATOM 690 N N . PHE A 1 88 ? -5.751 -14.269 6.901 1.00 79.12 88 PHE A N 1
ATOM 691 C CA . PHE A 1 88 ? -5.980 -13.914 8.300 1.00 79.12 88 PHE A CA 1
ATOM 692 C C . PHE A 1 88 ? -4.807 -14.413 9.150 1.00 79.12 88 PHE A C 1
ATOM 694 O O . PHE A 1 88 ? -4.520 -15.610 9.185 1.00 79.12 88 PHE A O 1
ATOM 701 N N . GLY A 1 89 ? -4.116 -13.503 9.843 1.00 70.88 89 GLY A N 1
ATOM 702 C CA . GLY A 1 89 ? -3.104 -13.894 10.825 1.00 70.88 89 GLY A CA 1
ATOM 703 C C . GLY A 1 89 ? -3.744 -14.719 11.944 1.00 70.88 89 GLY A C 1
ATOM 704 O O . GLY A 1 89 ? -4.785 -14.329 12.478 1.00 70.88 89 GLY A O 1
ATOM 705 N N . ARG A 1 90 ? -3.142 -15.859 12.307 1.00 57.75 90 ARG A N 1
ATOM 706 C CA . ARG A 1 90 ? -3.525 -16.565 13.537 1.00 57.75 90 ARG A CA 1
ATOM 707 C C . ARG A 1 90 ? -3.045 -15.727 14.722 1.00 57.75 90 ARG A C 1
ATOM 709 O O . ARG A 1 90 ? -1.880 -15.333 14.744 1.00 57.75 90 ARG A O 1
ATOM 716 N N . ARG A 1 91 ? -3.962 -15.412 15.638 1.00 49.44 91 ARG A N 1
ATOM 717 C CA . ARG A 1 91 ? -3.619 -14.894 16.969 1.00 49.44 91 ARG A CA 1
ATOM 718 C C . ARG A 1 91 ? -2.773 -15.902 17.733 1.00 49.44 91 ARG A C 1
ATOM 720 O O . ARG A 1 91 ? -3.001 -17.114 17.521 1.00 49.44 91 ARG A O 1
#

Secondary structure (DSSP, 8-state):
---TTS--EEEEEETTTTEEEEEE-HHHHTTS-TTTTHHHHHHHHHHHHTT-HHHHHHHHHHHHHHHHHHHSPPPTT----S--PPPPPP-

Solvent-accessible surface area (backbone atoms only — not comparable to full-atom values): 5812 Å² total; per-residue (Å²): 137,85,52,98,68,34,66,53,72,47,79,46,77,38,81,91,78,72,43,74,48,78,45,64,28,68,58,39,60,77,72,47,62,96,66,70,56,51,64,49,52,49,49,36,51,54,23,46,76,69,73,36,49,71,60,23,50,55,54,36,52,53,52,50,50,57,59,42,42,76,81,56,61,87,55,97,84,66,71,92,81,66,82,92,67,86,82,78,80,83,128

Mean predicted aligned error: 6.53 Å

=== Feature glossary ===
Feature key, reading from the visual/contextual features back to the raw sequence:

Rendered structure images. Six rendered views show the 3D structure from the faces of a cube — i.e. along ±x, ±y, ±z. Rendering representation is drawn randomly per protein from cartoon (secondary-structure ribbons), sticks (backbone bonds), or molecular surface; coloring is either N→C rainbow (blue at the N-terminus through red at the C-terminus) or one color per chain.

Contact-map, Ramachandran, and PAE plots. The contact map is a binary N×N matrix image: pixel (i, j) is dark where Cα_i and Cα_j are within 8 Å and |i−j|>4. Because the |i−j|>4 filter removes local helical contacts, off-diagonal stripes parallel to the main diagonal indicate parallel β-sheets; stripes perpendicular to it indicate antiparallel β-sheets. The Ramachandran plot scatters every residue's (φ, ψ) pair against the sterically allowed regions. The PAE heatmap renders the predicted-aligned-error matrix.

InterPro / GO / CATH / organism. Database cross-references. InterPro integrates a dozen domain/family signature databases into unified entries with residue-range hits. GO terms attach function/process/location labels with evidence codes. CATH codes position the fold in a four-level structural taxonomy. Organism is the NCBI-taxonomy species name.

Nearest PDB structures. The Foldseek neighbor list gives the closest experimentally determined structures in the PDB, ranked by structural alignment. TM-score near 1 means near-identical fold; near 0.3 means only rough topology match. This is how one finds what a novel AlphaFold prediction most resembles in the solved-structure universe.

Predicted aligned error. PAE(i, j) answers: if I align the predicted and true structures on residue i, how far off (in Å) do I expect residue j to be? A block-diagonal PAE matrix with low values on the blocks and high values off-diagonal is the signature of a multi-domain protein with confidently predicted domains but uncertain inter-domain orientation.

Solvent-accessible surface area. Accessible surface area quantifies burial. A residue with SASA near zero is packed into the hydrophobic core; one with SASA >100 Å² sits on the surface. Computed here via the Shrake–Rupley numerical algorithm with a 1.4 Å probe.

B-factor. B-factor (Debye–Waller factor) reflects atomic displacement in the crystal lattice. It is an experimental observable (units Å²), not a prediction; low values mean the atom is pinned down, high values mean it moves or is heterogeneous across the crystal.

pLDDT. For AlphaFold models, the B-factor field carries pLDDT — the model's own estimate of local accuracy on a 0–100 scale. Regions with pLDDT<50 should be treated as essentially unmodeled; they often correspond to intrinsically disordered segments.

Backbone torsions (φ/ψ). φ (phi) and ψ (psi) are the two rotatable backbone dihedrals per residue: φ is the C(i-1)–N–Cα–C torsion, ψ is the N–Cα–C–N(i+1) torsion, both in degrees on (−180°, 180°]. α-helical residues cluster near (−60°, −45°); β-strand residues near (−120°, +130°). A Ramachandran plot is simply a scatter of (φ, ψ) for every residue.

Radius of gyration, Cα contacts, bounding box. Radius of gyration (Rg) is the root-mean-square distance of Cα atoms from their centroid — a single number for overall size and compactness. A globular domain of N residues has Rg ≈ 2.2·N^0.38 Å; an extended or disordered chain has a much larger Rg. The Cα contact count is the number of residue pairs whose Cα atoms are within 8 Å and are more than four positions apart in sequence — a standard proxy for tertiary packing density. The bounding box is the smallest axis-aligned box enclosing all Cα atoms.

Secondary structure (3-state, P-SEA). Three-state secondary structure (P-SEA) collapses the eight DSSP classes into helix (a), strand (b), and coil (c). P-SEA assigns these from Cα geometry alone — distances and angles — without requiring backbone oxygens, so it works on any Cα trace.

Secondary structure (8-state, DSSP). DSSP 8-state secondary structure assigns each residue one of H (α-helix), G (3₁₀-helix), I (π-helix), E (extended β-strand), B (isolated β-bridge), T (hydrogen-bonded turn), S (bend), or '-' (coil). The assignment is computed from backbone hydrogen-bond geometry via the Kabsch–Sander algorithm.

Foldseek 3Di. A 3Di character summarizes, for each residue, the relative orientation of the Cα frame of its nearest spatial neighbor. Because it encodes fold topology rather than chemistry, 3Di alignments detect remote structural similarity that sequence alignment misses.

mmCIF coordinates. The mmCIF block holds the 3D Cartesian coordinates of each backbone atom (N, Cα, C, O) in ångströms. mmCIF is the PDB's canonical archive format — a tagged-loop text representation of the atomic model.

Sequence. Sequence gives the chain of amino acids in standard one-letter code (A=alanine, C=cysteine, …, Y=tyrosine), read N→C. It is the only feature that is directly encoded by the gene; all structural features are derived from the folded form of this sequence.